Protein AF-A0AAD8ECN4-F1 (afdb_monomer_lite)

Organism: Diploptera punctata (NCBI:txid6984)

Foldseek 3Di:
DFDWDKDKWWWQQCPPVVPPVPDPPFPPKDKDWDFDDDPDPDPPDPQDKDDFDWDWPPPDAPHPGIIMIMTIITRPPTHTQKMWIDRVPDTAKMAGPPDVVRIDGDDDPRTDTDPDD

Secondary structure (DSSP, 8-state):
----EEEEEEEEE-TTTTTTTS-TT---EEEEEEEPPP--S--------EEEEEEEESSS--TT-EEEEEEEEE-TTPPEEEEEEEETTEEEEEE-TTSSSSEEE--BTTB--B---

Radius of gyration: 16.34 Å; chains: 1; bounding box: 38×30×50 Å

Sequence (117 aa):
TGTLRSMFLVYIYIYIYIYILRFKAMFLVYISVYRLRQNTNLATDGYCLKNVTLRVEPPIVPLNNHASLYCYYDLEGAPLYTVKWYRGSYEFYRYSPGENPASKIFPIAGIHVDVSN

pLDDT: mean 73.75, std 16.73, range [39.19, 94.0]

Structure (mmCIF, N/CA/C/O backbone):
data_AF-A0AAD8ECN4-F1
#
_entry.id   AF-A0AAD8ECN4-F1
#
loop_
_atom_site.group_PDB
_atom_site.id
_atom_site.type_symbol
_atom_site.label_atom_id
_atom_site.label_alt_id
_atom_site.label_comp_id
_atom_site.label_asym_id
_atom_site.label_entity_id
_atom_site.label_seq_id
_atom_site.pdbx_PDB_ins_code
_atom_site.Cartn_x
_atom_site.Cartn_y
_atom_site.Cartn_z
_atom_site.occupancy
_atom_site.B_iso_or_equiv
_atom_site.auth_seq_id
_atom_site.auth_comp_id
_atom_site.auth_asym_id
_atom_site.auth_atom_id
_atom_site.pdbx_PDB_model_num
ATOM 1 N N . THR A 1 1 ? -19.893 -10.776 11.256 1.00 39.19 1 THR A N 1
ATOM 2 C CA . THR A 1 1 ? -19.909 -10.681 9.780 1.00 39.19 1 THR A CA 1
ATOM 3 C C . THR A 1 1 ? -18.730 -9.827 9.344 1.00 39.19 1 THR A C 1
ATOM 5 O O . THR A 1 1 ? -18.839 -8.611 9.271 1.00 39.19 1 THR A O 1
ATOM 8 N N . GLY A 1 2 ? -17.556 -10.445 9.179 1.00 44.59 2 GLY A N 1
ATOM 9 C CA . GLY A 1 2 ? -16.335 -9.747 8.762 1.00 44.59 2 GLY A CA 1
ATOM 10 C C . GLY A 1 2 ? -16.414 -9.415 7.277 1.00 44.59 2 GLY A C 1
ATOM 11 O O . GLY A 1 2 ? -16.337 -10.304 6.433 1.00 44.59 2 GLY A O 1
ATOM 12 N N . THR A 1 3 ? -16.660 -8.150 6.943 1.00 50.59 3 THR A N 1
ATOM 13 C CA . THR A 1 3 ? -16.618 -7.691 5.552 1.00 50.59 3 THR A CA 1
ATOM 14 C C . THR A 1 3 ? -15.169 -7.729 5.085 1.00 50.59 3 THR A C 1
ATOM 16 O O . THR A 1 3 ? -14.350 -6.948 5.569 1.00 50.59 3 THR A O 1
ATOM 19 N N . LEU A 1 4 ? -14.861 -8.613 4.136 1.00 54.19 4 LEU A N 1
ATOM 20 C CA . LEU A 1 4 ? -13.561 -8.671 3.476 1.00 54.19 4 LEU A CA 1
ATOM 21 C C . LEU A 1 4 ? -13.328 -7.328 2.774 1.00 54.19 4 LEU A C 1
ATOM 23 O O . LEU A 1 4 ? -13.993 -7.008 1.786 1.00 54.19 4 LEU A O 1
ATOM 27 N N . ARG A 1 5 ? -12.446 -6.494 3.330 1.00 62.66 5 ARG A N 1
ATOM 28 C CA . ARG A 1 5 ? -12.114 -5.200 2.732 1.00 62.66 5 ARG A CA 1
ATOM 29 C C . ARG A 1 5 ? -10.949 -5.411 1.779 1.00 62.66 5 ARG A C 1
ATOM 31 O O . ARG A 1 5 ? -9.939 -6.015 2.133 1.00 62.66 5 ARG A O 1
ATOM 38 N N . SER A 1 6 ? -11.123 -4.937 0.553 1.00 51.38 6 SER A N 1
ATOM 39 C CA . SER A 1 6 ? -10.064 -4.899 -0.444 1.00 51.38 6 SER A CA 1
ATOM 40 C C . SER A 1 6 ? -9.528 -3.481 -0.506 1.00 51.38 6 SER A C 1
ATOM 42 O O . SER A 1 6 ? -10.304 -2.535 -0.653 1.00 51.38 6 SER A O 1
ATOM 44 N N . MET A 1 7 ? -8.213 -3.336 -0.374 1.00 57.38 7 MET A N 1
ATOM 45 C CA . MET A 1 7 ? -7.546 -2.126 -0.815 1.00 57.38 7 MET A CA 1
ATOM 46 C C . MET A 1 7 ? -6.962 -2.391 -2.200 1.00 57.38 7 MET A C 1
ATOM 48 O O . MET A 1 7 ? -6.146 -3.297 -2.389 1.00 57.38 7 MET A O 1
ATOM 52 N N . PHE A 1 8 ? -7.423 -1.592 -3.153 1.00 51.34 8 PHE A N 1
ATOM 53 C CA . PHE A 1 8 ? -6.960 -1.585 -4.527 1.00 51.34 8 PHE A CA 1
ATOM 54 C C . PHE A 1 8 ? -5.729 -0.693 -4.637 1.00 51.34 8 PHE A C 1
ATOM 56 O O . PHE A 1 8 ? -5.746 0.452 -4.181 1.00 51.34 8 PHE A O 1
ATOM 63 N N . LEU A 1 9 ? -4.666 -1.224 -5.231 1.00 52.72 9 LEU A N 1
ATOM 64 C CA . LEU A 1 9 ? -3.570 -0.422 -5.742 1.00 52.72 9 LEU A CA 1
ATOM 65 C C . LEU A 1 9 ? -3.338 -0.763 -7.191 1.00 52.72 9 LEU A C 1
ATOM 67 O O . LEU A 1 9 ? -3.092 -1.912 -7.562 1.00 52.72 9 LEU A O 1
ATOM 71 N N . VAL A 1 10 ? -3.407 0.272 -8.006 1.00 46.75 10 VAL A N 1
ATOM 72 C CA . VAL A 1 10 ? -3.084 0.173 -9.415 1.00 46.75 10 VAL A CA 1
ATOM 73 C C . VAL A 1 10 ? -1.614 0.522 -9.583 1.00 46.75 10 VAL A C 1
ATOM 75 O O . VAL A 1 10 ? -1.043 1.299 -8.819 1.00 46.75 10 VAL A O 1
ATOM 78 N N . TYR A 1 11 ? -1.032 -0.047 -10.630 1.00 55.78 11 TYR A N 1
ATOM 79 C CA . TYR A 1 11 ? 0.242 0.325 -11.228 1.00 55.78 11 TYR A CA 1
ATOM 80 C C . TYR A 1 11 ? 1.485 -0.255 -10.556 1.00 55.78 11 TYR A C 1
ATOM 82 O O . TYR A 1 11 ? 2.081 0.284 -9.625 1.00 55.78 11 TYR A O 1
ATOM 90 N N . ILE A 1 12 ? 1.963 -1.334 -11.171 1.00 53.28 12 ILE A N 1
ATOM 91 C CA . ILE A 1 12 ? 3.392 -1.521 -11.397 1.00 53.28 12 ILE A CA 1
ATOM 92 C C . ILE A 1 12 ? 3.583 -1.667 -12.906 1.00 53.28 12 ILE A C 1
ATOM 94 O O . ILE A 1 12 ? 3.088 -2.624 -13.504 1.00 53.28 12 ILE A O 1
ATOM 98 N N . TYR A 1 13 ? 4.326 -0.748 -13.525 1.00 51.00 13 TYR A N 1
ATOM 99 C CA . TYR A 1 13 ? 4.947 -1.015 -14.822 1.00 51.00 13 TYR A CA 1
ATOM 100 C C . TYR A 1 13 ? 6.022 -2.070 -14.599 1.00 51.00 13 TYR A C 1
ATOM 102 O O . TYR A 1 13 ? 7.108 -1.780 -14.093 1.00 51.00 13 TYR A O 1
ATOM 110 N N . ILE A 1 14 ? 5.718 -3.321 -14.926 1.00 53.03 14 ILE A N 1
ATOM 111 C CA . ILE A 1 14 ? 6.699 -4.396 -14.834 1.00 53.03 14 ILE A CA 1
ATOM 112 C C . ILE A 1 14 ? 7.651 -4.235 -16.026 1.00 53.03 14 ILE A C 1
ATOM 114 O O . ILE A 1 14 ? 7.538 -4.927 -17.032 1.00 53.03 14 ILE A O 1
ATOM 118 N N . TYR A 1 15 ? 8.659 -3.366 -15.905 1.00 50.38 15 TYR A N 1
ATOM 119 C CA . TYR A 1 15 ? 9.791 -3.268 -16.847 1.00 50.38 15 TYR A CA 1
ATOM 120 C C . TYR A 1 15 ? 10.670 -4.553 -16.866 1.00 50.38 15 TYR A C 1
ATOM 122 O O . TYR A 1 15 ? 11.801 -4.546 -17.344 1.00 50.38 15 TYR A O 1
ATOM 130 N N . ILE A 1 16 ? 10.178 -5.670 -16.305 1.00 44.34 16 ILE A N 1
ATOM 131 C CA . ILE A 1 16 ? 10.942 -6.809 -15.767 1.00 44.34 16 ILE A CA 1
ATOM 132 C C . ILE A 1 16 ? 10.633 -8.159 -16.446 1.00 44.34 16 ILE A C 1
ATOM 134 O O . ILE A 1 16 ? 11.388 -9.103 -16.227 1.00 44.34 16 ILE A O 1
ATOM 138 N N . TYR A 1 17 ? 9.674 -8.270 -17.380 1.00 49.00 17 TYR A N 1
ATOM 139 C CA . TYR A 1 17 ? 9.742 -9.396 -18.340 1.00 49.00 17 TYR A CA 1
ATOM 140 C C . TYR A 1 17 ? 11.079 -9.349 -19.126 1.00 49.00 17 TYR A C 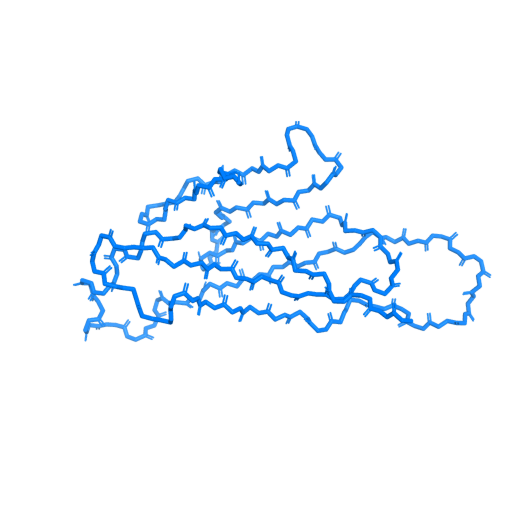1
ATOM 142 O O . TYR A 1 17 ? 11.649 -10.376 -19.478 1.00 49.00 17 TYR A O 1
ATOM 150 N N . ILE A 1 18 ? 11.633 -8.140 -19.305 1.00 45.53 18 ILE A N 1
ATOM 151 C CA . ILE A 1 18 ? 12.834 -7.821 -20.096 1.00 45.53 18 ILE A CA 1
ATOM 152 C C . ILE A 1 18 ? 14.161 -8.292 -19.471 1.00 45.53 18 ILE A C 1
ATOM 154 O O . ILE A 1 18 ? 15.077 -8.635 -20.212 1.00 45.53 18 ILE A O 1
ATOM 158 N N . TYR A 1 19 ? 14.299 -8.356 -18.141 1.00 41.16 19 TYR A N 1
ATOM 159 C CA . TYR A 1 19 ? 15.567 -8.768 -17.503 1.00 41.16 19 TYR A CA 1
ATOM 160 C C . TYR A 1 19 ? 15.563 -10.226 -16.985 1.00 41.16 19 TYR A C 1
ATOM 162 O O . TYR A 1 19 ? 16.629 -10.785 -16.718 1.00 41.16 19 TYR A O 1
ATOM 170 N N . ILE A 1 20 ? 14.394 -10.878 -16.856 1.00 41.38 20 ILE A N 1
ATOM 171 C CA . ILE A 1 20 ? 14.202 -12.171 -16.157 1.00 41.38 20 ILE A CA 1
ATOM 172 C C . ILE A 1 20 ? 13.619 -13.282 -17.071 1.00 41.38 20 ILE A C 1
ATOM 174 O O . ILE A 1 20 ? 12.786 -14.085 -16.680 1.00 41.38 20 ILE A O 1
ATOM 178 N N . LEU A 1 21 ? 14.192 -13.489 -18.256 1.00 43.44 21 LEU A N 1
ATOM 179 C CA . LEU A 1 21 ? 14.570 -14.879 -18.581 1.00 43.44 21 LEU A CA 1
ATOM 180 C C . LEU A 1 21 ? 15.830 -15.287 -17.783 1.00 43.44 21 LEU A C 1
ATOM 182 O O . LEU A 1 21 ? 16.176 -16.461 -17.720 1.00 43.44 21 LEU A O 1
ATOM 186 N N . ARG A 1 22 ? 16.508 -14.330 -17.122 1.00 48.50 22 ARG A N 1
ATOM 187 C CA . ARG A 1 22 ? 17.834 -14.512 -16.516 1.00 48.50 22 ARG A CA 1
ATOM 188 C C . ARG A 1 22 ? 17.908 -14.715 -14.990 1.00 48.50 22 ARG A C 1
ATOM 190 O O . ARG A 1 22 ? 18.928 -15.221 -14.547 1.00 48.50 22 ARG A O 1
ATOM 197 N N . PHE A 1 23 ? 16.896 -14.380 -14.175 1.00 46.16 23 PHE A N 1
ATOM 198 C CA . PHE A 1 23 ? 16.974 -14.504 -12.698 1.00 46.16 23 PHE A CA 1
ATOM 199 C C . PHE A 1 23 ? 15.600 -14.712 -12.030 1.00 46.16 23 PHE A C 1
ATOM 201 O O . PHE A 1 23 ? 14.931 -13.747 -11.685 1.00 46.16 23 PHE A O 1
ATOM 208 N N . LYS A 1 24 ? 15.183 -15.953 -11.751 1.00 46.16 24 LYS A N 1
ATOM 209 C CA . LYS A 1 24 ? 13.923 -16.309 -11.044 1.00 46.16 24 LYS A CA 1
ATOM 210 C C . LYS A 1 24 ? 13.715 -15.693 -9.629 1.00 46.16 24 LYS A C 1
ATOM 212 O O . LYS A 1 24 ? 12.749 -16.043 -8.965 1.00 46.16 24 LYS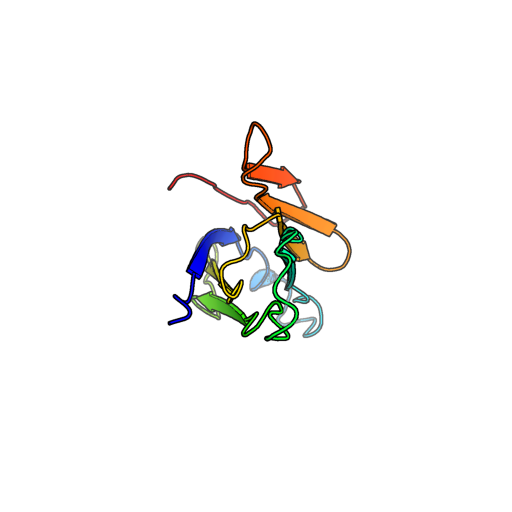 A O 1
ATOM 217 N N . ALA A 1 25 ? 14.584 -14.804 -9.142 1.00 39.84 25 ALA A N 1
ATOM 218 C CA . ALA A 1 25 ? 14.698 -14.438 -7.723 1.00 39.84 25 ALA A CA 1
ATOM 219 C C . ALA A 1 25 ? 14.239 -13.011 -7.333 1.00 39.84 25 ALA A C 1
ATOM 221 O O . ALA A 1 25 ? 14.286 -12.672 -6.155 1.00 39.84 25 ALA A O 1
ATOM 222 N N . MET A 1 26 ? 13.793 -12.152 -8.261 1.00 47.03 26 MET A N 1
ATOM 223 C CA . MET A 1 26 ? 13.556 -10.720 -7.971 1.00 47.03 26 MET A CA 1
ATOM 224 C C . MET A 1 26 ? 12.072 -10.303 -7.978 1.00 47.03 26 MET A C 1
ATOM 226 O O . MET A 1 26 ? 11.713 -9.296 -8.582 1.00 47.03 26 MET A O 1
ATOM 230 N N . PHE A 1 27 ? 11.202 -11.050 -7.294 1.00 56.16 27 PHE A N 1
ATOM 231 C CA . PHE A 1 27 ? 9.783 -10.688 -7.122 1.00 56.16 27 PHE A CA 1
ATOM 232 C C . PHE A 1 27 ? 9.308 -10.827 -5.671 1.00 56.16 27 PHE A C 1
ATOM 234 O O . PHE A 1 27 ? 8.205 -11.292 -5.410 1.00 56.16 27 PHE A O 1
ATOM 241 N N . LEU A 1 28 ? 10.117 -10.414 -4.693 1.00 66.00 28 LEU A N 1
ATOM 242 C CA . LEU A 1 28 ? 9.611 -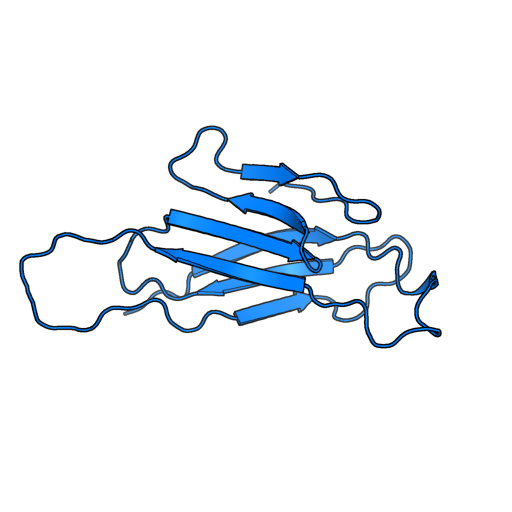10.255 -3.327 1.00 66.00 28 LEU A CA 1
ATOM 243 C C . LEU A 1 28 ? 8.853 -8.928 -3.226 1.00 66.00 28 LEU A C 1
ATOM 245 O O . LEU A 1 28 ? 9.349 -7.961 -2.646 1.00 66.00 28 LEU A O 1
ATOM 249 N N . VAL A 1 29 ? 7.676 -8.876 -3.857 1.00 77.94 29 VAL A N 1
ATOM 250 C CA . VAL A 1 29 ? 6.647 -7.904 -3.488 1.00 77.94 29 VAL A CA 1
ATOM 251 C C . VAL A 1 29 ? 5.915 -8.482 -2.290 1.00 77.94 29 VAL A C 1
ATOM 253 O O . VAL A 1 29 ? 5.392 -9.592 -2.364 1.00 77.94 29 VAL A O 1
ATOM 256 N N . TYR A 1 30 ? 5.895 -7.756 -1.182 1.00 83.31 30 TYR A N 1
ATOM 257 C CA . TYR A 1 30 ? 5.106 -8.143 -0.019 1.00 83.31 30 TYR A CA 1
ATOM 258 C C . TYR A 1 30 ? 4.417 -6.931 0.586 1.00 83.31 30 TYR A C 1
ATOM 260 O O . TYR A 1 30 ? 4.731 -5.774 0.288 1.00 83.31 30 TYR A O 1
ATOM 268 N N . ILE A 1 31 ? 3.448 -7.239 1.437 1.00 86.62 31 ILE A N 1
ATOM 269 C CA . ILE A 1 31 ? 2.558 -6.281 2.058 1.00 86.62 31 ILE A CA 1
ATOM 270 C C . ILE A 1 31 ? 2.628 -6.400 3.569 1.00 86.62 31 ILE A C 1
ATOM 272 O O . ILE A 1 31 ? 2.701 -7.505 4.110 1.00 86.62 31 ILE A O 1
ATOM 276 N N . SER A 1 32 ? 2.576 -5.264 4.254 1.00 90.12 32 SER A N 1
ATOM 277 C CA . SER A 1 32 ? 2.293 -5.226 5.683 1.00 90.12 32 SER A CA 1
ATOM 278 C C . SER A 1 32 ? 1.020 -4.429 5.938 1.00 90.12 32 SER A C 1
ATOM 280 O O . SER A 1 32 ? 0.814 -3.3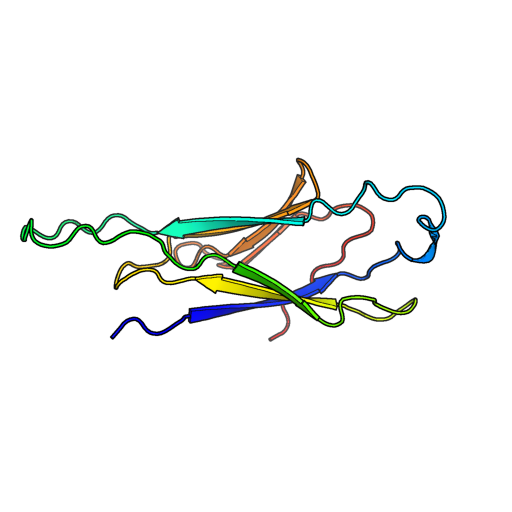41 5.398 1.00 90.12 32 SER A O 1
ATOM 282 N N . VAL A 1 33 ? 0.139 -5.010 6.748 1.00 90.38 33 VAL A N 1
ATOM 283 C CA . VAL A 1 33 ? -1.142 -4.422 7.141 1.00 90.38 33 VAL A CA 1
ATOM 284 C C . VAL A 1 33 ? -1.137 -4.296 8.653 1.00 90.38 33 VAL A C 1
ATOM 286 O O . VAL A 1 33 ? -0.839 -5.255 9.363 1.00 90.38 33 VAL A O 1
ATOM 289 N N . TYR A 1 34 ? -1.471 -3.112 9.150 1.00 90.69 34 TYR A N 1
ATOM 290 C CA . TYR A 1 34 ? -1.561 -2.843 10.578 1.00 90.69 34 TYR A CA 1
ATOM 291 C C . TYR A 1 34 ? -2.954 -2.328 10.905 1.00 90.69 34 TYR A C 1
ATOM 293 O O . TYR A 1 34 ? -3.483 -1.453 10.217 1.00 90.69 34 TYR A O 1
ATOM 301 N N . ARG A 1 35 ? -3.533 -2.840 11.988 1.00 88.62 35 ARG A N 1
ATOM 302 C CA . ARG A 1 35 ? -4.805 -2.364 12.539 1.00 88.62 35 ARG A CA 1
ATOM 303 C C . ARG A 1 35 ? -4.565 -1.526 13.792 1.00 88.62 35 ARG A C 1
ATOM 305 O O . ARG A 1 35 ? -3.609 -1.777 14.526 1.00 88.62 35 ARG A O 1
ATOM 312 N N . LEU A 1 36 ? -5.441 -0.562 14.058 1.00 85.50 36 LEU A N 1
ATOM 313 C CA . LEU A 1 36 ? -5.424 0.192 15.310 1.00 85.50 36 LEU A CA 1
ATOM 314 C C . LEU A 1 36 ? -5.981 -0.658 16.459 1.00 85.50 36 LEU A C 1
ATOM 316 O O . LEU A 1 36 ? -6.940 -1.413 16.293 1.00 85.50 36 LEU A O 1
ATOM 320 N N . ARG A 1 37 ? -5.387 -0.513 17.648 1.00 82.31 37 ARG A N 1
ATOM 321 C CA . ARG A 1 37 ? -5.887 -1.150 18.871 1.00 82.31 37 ARG A CA 1
ATOM 322 C C . ARG A 1 37 ? -7.196 -0.482 19.292 1.00 82.31 37 ARG A C 1
ATOM 324 O O . ARG A 1 37 ? -7.224 0.729 19.488 1.00 82.31 37 ARG A O 1
ATOM 331 N N . GLN A 1 38 ? -8.250 -1.269 19.488 1.00 73.25 38 GLN A N 1
ATOM 332 C CA . GLN A 1 38 ? -9.485 -0.793 20.108 1.00 73.25 38 GLN A CA 1
ATOM 333 C C . GLN A 1 38 ? -9.439 -1.043 21.619 1.00 73.25 38 GLN A C 1
ATOM 335 O O . GLN A 1 38 ? -9.040 -2.118 22.066 1.00 73.25 38 GLN A O 1
ATOM 340 N N . ASN A 1 39 ? -9.809 -0.034 22.408 1.00 64.06 39 ASN A N 1
ATOM 341 C CA . ASN A 1 39 ? -9.881 -0.117 23.865 1.00 64.06 39 ASN A CA 1
ATOM 342 C C . ASN A 1 39 ? -11.315 -0.466 24.285 1.00 64.06 39 ASN A C 1
ATOM 344 O O . ASN A 1 39 ? -12.044 0.377 24.800 1.00 64.06 39 ASN A O 1
ATOM 348 N N . THR A 1 40 ? -11.767 -1.677 23.968 1.00 62.66 40 THR A N 1
ATOM 349 C CA . THR A 1 40 ? -13.096 -2.158 24.369 1.00 62.66 40 THR A CA 1
ATOM 350 C C . THR A 1 40 ? -12.965 -3.002 25.635 1.00 62.66 40 THR A C 1
ATOM 352 O O . THR A 1 40 ? -12.237 -3.989 25.639 1.00 62.66 40 THR A O 1
ATOM 355 N N . ASN A 1 41 ? -13.692 -2.646 26.701 1.00 59.69 41 ASN A N 1
ATOM 356 C CA . ASN A 1 41 ? -13.683 -3.327 28.011 1.00 59.69 41 ASN A CA 1
ATOM 357 C C . ASN A 1 41 ? -14.285 -4.752 28.011 1.00 59.69 41 ASN A C 1
ATOM 359 O O . ASN A 1 41 ? -14.506 -5.333 29.069 1.00 59.69 41 ASN A O 1
ATOM 363 N N . LEU A 1 42 ? -14.572 -5.328 26.845 1.00 59.62 42 LEU A N 1
ATOM 364 C CA . LEU A 1 42 ? -15.152 -6.660 26.711 1.00 59.62 42 LEU A CA 1
ATOM 365 C C . LEU A 1 42 ? -14.058 -7.616 26.245 1.00 59.62 42 LEU A C 1
ATOM 367 O O . LEU A 1 42 ? -13.802 -7.783 25.055 1.00 59.62 42 LEU A O 1
ATOM 371 N N . ALA A 1 43 ? -13.385 -8.221 27.221 1.00 61.09 43 ALA A N 1
ATOM 372 C CA . ALA A 1 43 ? -12.458 -9.324 27.025 1.00 61.09 43 ALA A CA 1
ATOM 373 C C . ALA A 1 43 ? -13.224 -10.601 26.634 1.00 61.09 43 ALA A C 1
ATOM 375 O O . ALA A 1 43 ? -13.313 -11.528 27.426 1.00 61.09 43 ALA A O 1
ATOM 376 N N . THR A 1 44 ? -13.830 -10.634 25.446 1.00 58.03 44 THR A N 1
ATOM 377 C CA . THR A 1 44 ? -14.483 -11.829 24.876 1.00 58.03 44 THR A CA 1
ATOM 378 C C . THR A 1 44 ? -14.536 -11.749 23.345 1.00 58.03 44 THR A C 1
ATOM 380 O O . THR A 1 44 ? -15.597 -11.762 22.745 1.00 58.03 44 THR A O 1
ATOM 383 N N . ASP A 1 45 ? -13.384 -11.582 22.700 1.00 54.34 45 ASP A N 1
ATOM 384 C CA . ASP A 1 45 ? -12.964 -12.404 21.554 1.00 54.34 45 ASP A CA 1
ATOM 385 C C . ASP A 1 45 ? -11.573 -11.944 21.111 1.00 54.34 45 ASP A C 1
ATOM 387 O O . ASP A 1 45 ? -11.249 -10.753 21.142 1.00 54.34 45 ASP A O 1
ATOM 391 N N . GLY A 1 46 ? -10.721 -12.890 20.722 1.00 64.44 46 GLY A N 1
ATOM 392 C CA . GLY A 1 46 ? -9.359 -12.629 20.255 1.00 64.44 46 GLY A CA 1
ATOM 393 C C . GLY A 1 46 ? -9.333 -12.015 18.856 1.00 64.44 46 GLY A C 1
ATOM 394 O O . GLY A 1 46 ? -8.769 -12.618 17.946 1.00 64.44 46 GLY A O 1
ATOM 395 N N . TYR A 1 47 ? -9.953 -10.847 18.668 1.00 74.31 47 TYR A N 1
ATOM 396 C CA . TYR A 1 47 ? -10.015 -10.193 17.367 1.00 74.31 47 TYR A CA 1
ATOM 397 C C . TYR A 1 47 ? -8.610 -9.793 16.907 1.00 74.31 47 TYR A C 1
ATOM 399 O O . TYR A 1 47 ? -7.926 -8.997 17.563 1.00 74.31 47 TYR A O 1
ATOM 407 N N . CYS A 1 48 ? -8.174 -10.322 15.771 1.00 79.56 48 CYS A N 1
ATOM 408 C CA . CYS A 1 48 ? -6.861 -10.084 15.190 1.00 79.56 48 CYS A CA 1
ATOM 409 C C . CYS A 1 48 ? -6.969 -9.844 13.682 1.00 79.56 48 CYS A C 1
ATOM 411 O O . CYS A 1 48 ? -8.005 -10.040 13.058 1.00 79.56 48 CYS A O 1
ATOM 413 N N . LEU A 1 49 ? -5.891 -9.344 13.088 1.00 85.81 49 LEU A N 1
ATOM 414 C CA . LEU A 1 49 ? -5.812 -9.199 11.641 1.00 85.81 49 LEU A CA 1
ATOM 415 C C . LEU A 1 49 ? -5.806 -10.594 10.994 1.00 85.81 49 LEU A C 1
ATOM 417 O O . LEU A 1 49 ? -4.943 -11.409 11.324 1.00 85.81 49 LEU A O 1
ATOM 421 N N . LYS A 1 50 ? -6.732 -10.851 10.065 1.00 86.81 50 LYS A N 1
ATOM 422 C CA . LYS A 1 50 ? -6.879 -12.149 9.383 1.00 86.81 50 LYS A CA 1
ATOM 423 C C . LYS A 1 50 ? -6.905 -11.999 7.865 1.00 86.81 50 LYS A C 1
ATOM 425 O O . LYS A 1 50 ? -7.098 -10.909 7.333 1.00 86.81 50 LYS A O 1
ATOM 430 N N . ASN A 1 51 ? -6.709 -13.124 7.174 1.00 86.88 51 ASN A N 1
ATOM 431 C CA . ASN A 1 51 ? -6.866 -13.261 5.722 1.00 86.88 51 ASN A CA 1
ATOM 432 C C . ASN A 1 51 ? -6.081 -12.231 4.894 1.00 86.88 51 ASN A C 1
ATOM 434 O O . ASN A 1 51 ? -6.544 -11.803 3.838 1.00 86.88 51 ASN A O 1
ATOM 438 N N . VAL A 1 52 ? -4.888 -11.847 5.367 1.00 85.44 52 VAL A N 1
ATOM 439 C CA . VAL A 1 52 ? -3.995 -10.953 4.624 1.00 85.44 52 VAL A CA 1
ATOM 440 C C . VAL A 1 52 ? -3.459 -11.702 3.416 1.00 85.44 52 VAL A C 1
ATOM 442 O O . VAL A 1 52 ? -2.636 -12.605 3.554 1.00 85.44 52 VAL A O 1
ATOM 445 N N . THR A 1 53 ? -3.937 -11.341 2.231 1.00 84.75 53 THR A N 1
ATOM 446 C CA . THR A 1 53 ? -3.514 -11.967 0.978 1.00 84.75 53 THR A CA 1
ATOM 447 C C . THR A 1 53 ? -3.194 -10.916 -0.071 1.00 84.75 53 THR A C 1
ATOM 449 O O . THR A 1 53 ? -3.840 -9.870 -0.159 1.00 84.75 53 THR A O 1
ATOM 452 N N . LEU A 1 54 ? -2.158 -11.212 -0.852 1.00 83.31 54 LEU A N 1
ATOM 453 C CA . LEU A 1 54 ? -1.699 -10.414 -1.977 1.00 83.31 54 LEU A CA 1
ATOM 454 C C . LEU A 1 54 ? -2.059 -11.143 -3.272 1.00 83.31 54 LEU A C 1
ATOM 456 O O . LEU A 1 54 ? -1.650 -12.288 -3.463 1.00 83.31 54 LEU A O 1
ATOM 460 N N . ARG A 1 55 ? -2.776 -10.472 -4.174 1.00 81.38 55 ARG A N 1
ATOM 461 C CA . ARG A 1 55 ? -3.038 -10.956 -5.537 1.00 81.38 55 ARG A CA 1
ATOM 462 C C . ARG A 1 55 ? -2.497 -9.956 -6.549 1.00 81.38 55 ARG A C 1
ATOM 464 O O . ARG A 1 55 ? -2.675 -8.754 -6.393 1.00 81.38 55 ARG A O 1
ATOM 471 N N . VAL A 1 56 ? -1.857 -10.470 -7.592 1.00 78.75 56 VAL A N 1
ATOM 472 C CA . VAL A 1 56 ? -1.339 -9.683 -8.716 1.00 78.75 56 VAL A CA 1
ATOM 473 C C . VAL A 1 56 ? -2.122 -10.068 -9.963 1.00 78.75 56 VAL A C 1
ATOM 475 O O . VAL A 1 56 ? -2.244 -11.260 -10.252 1.00 78.75 56 VAL A O 1
ATOM 478 N N . GLU A 1 57 ? -2.658 -9.090 -10.690 1.00 77.06 57 GLU A N 1
ATOM 479 C CA . GLU A 1 57 ? -3.456 -9.342 -11.892 1.00 77.06 57 GLU A CA 1
ATOM 480 C C . GLU A 1 57 ? -3.165 -8.325 -13.010 1.00 77.06 57 GLU A C 1
ATOM 482 O O . GLU A 1 57 ? -3.297 -7.124 -12.778 1.00 77.06 57 GLU A O 1
ATOM 487 N N . PRO A 1 58 ? -2.786 -8.778 -14.220 1.00 75.12 58 PRO A N 1
ATOM 488 C CA . PRO A 1 58 ? -2.471 -10.165 -14.561 1.00 75.12 58 PRO A CA 1
ATOM 489 C C . PRO A 1 58 ? -1.165 -10.635 -13.879 1.00 75.12 58 PRO A C 1
ATOM 491 O O . PRO A 1 58 ? -0.293 -9.818 -13.582 1.00 75.12 58 PRO A O 1
ATOM 494 N N . PRO A 1 59 ? -0.988 -11.951 -13.647 1.00 68.62 59 PRO A N 1
ATOM 495 C CA . PRO A 1 59 ? 0.239 -12.491 -13.047 1.00 68.62 59 PRO A CA 1
ATOM 496 C C . PRO A 1 59 ? 1.471 -12.289 -13.942 1.00 68.62 59 PRO A C 1
ATOM 498 O O . PRO A 1 59 ? 2.604 -12.323 -13.468 1.00 68.62 59 PRO A O 1
ATOM 501 N N . ILE A 1 60 ? 1.247 -12.088 -15.244 1.00 67.50 60 ILE A N 1
ATOM 502 C CA . ILE A 1 60 ? 2.266 -11.797 -16.246 1.00 67.50 60 ILE A CA 1
ATOM 503 C C . ILE A 1 60 ? 1.797 -10.568 -17.017 1.00 67.50 60 ILE A C 1
ATOM 505 O O . ILE A 1 60 ? 0.721 -10.574 -17.610 1.00 67.50 60 ILE A O 1
ATOM 509 N N . VAL A 1 61 ? 2.618 -9.524 -17.011 1.00 68.06 61 VAL A N 1
ATOM 510 C CA . VAL A 1 61 ? 2.311 -8.246 -17.654 1.00 68.06 61 VAL A CA 1
ATOM 511 C C . VAL A 1 61 ? 3.182 -8.104 -18.902 1.00 68.06 61 VAL A C 1
ATOM 513 O O . VAL A 1 61 ? 4.409 -8.191 -18.785 1.00 68.06 61 VAL A O 1
ATOM 516 N N . PRO A 1 62 ? 2.591 -7.899 -20.094 1.00 67.06 62 PRO A N 1
ATOM 517 C CA . PRO A 1 62 ? 3.360 -7.595 -21.296 1.00 67.06 62 PRO A CA 1
ATOM 518 C C . PRO A 1 62 ? 4.135 -6.280 -21.154 1.00 67.06 62 PRO A C 1
ATOM 520 O O . PRO A 1 62 ? 3.790 -5.419 -20.345 1.00 67.06 62 PRO A O 1
ATOM 523 N N . LEU A 1 63 ? 5.167 -6.094 -21.976 1.00 65.81 63 LEU A N 1
ATOM 524 C CA . LEU A 1 63 ? 5.902 -4.833 -22.016 1.00 65.81 63 LEU A CA 1
ATOM 525 C C . LEU A 1 63 ? 4.945 -3.650 -22.246 1.00 65.81 63 LEU A C 1
ATOM 527 O O . LEU A 1 63 ? 4.061 -3.731 -23.094 1.00 65.81 63 LEU A O 1
ATOM 531 N N . ASN A 1 64 ? 5.153 -2.560 -21.505 1.00 67.00 64 ASN A N 1
ATOM 532 C CA . ASN A 1 64 ? 4.343 -1.336 -21.532 1.00 67.00 64 ASN A CA 1
ATOM 533 C C . ASN A 1 64 ? 2.893 -1.495 -21.043 1.00 67.00 64 ASN A C 1
ATOM 535 O O . ASN A 1 64 ? 2.110 -0.561 -21.180 1.00 67.00 64 ASN A O 1
ATOM 539 N N . ASN A 1 65 ? 2.548 -2.629 -20.430 1.00 71.31 65 ASN A N 1
ATOM 540 C CA . ASN A 1 65 ? 1.304 -2.788 -19.683 1.00 71.31 65 ASN A CA 1
ATOM 541 C C . ASN A 1 65 ? 1.545 -2.664 -18.170 1.00 71.31 65 ASN A C 1
ATOM 543 O O . ASN A 1 65 ? 2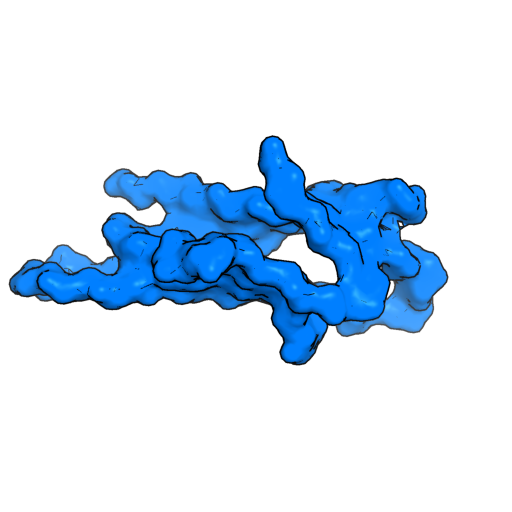.677 -2.524 -17.698 1.00 71.31 65 ASN A O 1
ATOM 547 N N . HIS A 1 66 ? 0.457 -2.721 -17.405 1.00 73.50 66 HIS A N 1
ATOM 548 C CA . HIS A 1 66 ? 0.456 -2.634 -15.949 1.00 73.50 66 HIS A CA 1
ATOM 549 C C . HIS A 1 66 ? -0.098 -3.914 -15.309 1.00 73.50 66 HIS A C 1
ATOM 551 O O . HIS A 1 66 ? -0.899 -4.631 -15.910 1.00 73.50 66 HIS A O 1
ATOM 557 N N . ALA A 1 67 ? 0.337 -4.185 -14.077 1.00 76.06 67 ALA A N 1
ATOM 558 C CA . ALA A 1 67 ? -0.366 -5.070 -13.150 1.00 76.06 67 ALA A CA 1
ATOM 559 C C . ALA A 1 67 ? -1.093 -4.251 -12.088 1.00 76.06 67 ALA A C 1
ATOM 561 O O . ALA A 1 67 ? -0.588 -3.227 -11.615 1.00 76.06 67 ALA A O 1
ATOM 562 N N . SER A 1 68 ? -2.235 -4.780 -11.675 1.00 79.12 68 SER A N 1
ATOM 563 C CA . SER A 1 68 ? -2.958 -4.390 -10.477 1.00 79.12 68 SER A CA 1
ATOM 564 C C . SER A 1 68 ? -2.537 -5.273 -9.310 1.00 79.12 68 SER A C 1
ATOM 566 O O . SER A 1 68 ? -2.378 -6.492 -9.441 1.00 79.12 68 SER A O 1
ATOM 568 N N . LEU A 1 69 ? -2.358 -4.643 -8.157 1.00 80.69 69 LEU A N 1
ATOM 569 C CA . LEU A 1 69 ? -1.998 -5.288 -6.912 1.00 80.69 69 LEU A CA 1
ATOM 570 C C . LEU A 1 69 ? -3.163 -5.170 -5.930 1.00 80.69 69 LEU A C 1
ATOM 572 O O . LEU A 1 69 ? -3.568 -4.080 -5.526 1.00 80.69 69 LEU A O 1
ATOM 576 N N . TYR A 1 70 ? -3.683 -6.310 -5.506 1.00 82.25 70 TYR A N 1
ATOM 577 C CA . TYR A 1 70 ? -4.804 -6.386 -4.585 1.00 82.25 70 TYR A CA 1
ATOM 578 C C . TYR A 1 70 ? -4.317 -6.845 -3.225 1.00 82.25 70 TYR A C 1
ATOM 580 O O . TYR A 1 70 ? -3.672 -7.891 -3.109 1.00 82.25 70 TYR A O 1
ATOM 588 N N . CYS A 1 71 ? -4.671 -6.083 -2.193 1.00 83.81 71 CYS A N 1
ATOM 589 C CA . CYS A 1 71 ? -4.561 -6.533 -0.818 1.00 83.81 71 CYS A CA 1
ATOM 590 C C . CYS A 1 71 ? -5.947 -6.815 -0.262 1.00 83.81 71 CYS A C 1
ATOM 592 O O . CYS A 1 71 ? -6.790 -5.917 -0.191 1.00 83.81 71 CYS A O 1
ATOM 594 N N . TYR A 1 72 ? -6.162 -8.051 0.165 1.00 86.44 72 TYR A N 1
ATOM 595 C CA . TYR A 1 72 ? -7.328 -8.417 0.952 1.00 86.44 72 TYR A CA 1
ATOM 596 C C . TYR A 1 72 ? -6.907 -8.587 2.400 1.00 86.44 72 TYR A C 1
ATOM 598 O O . TYR A 1 72 ? -5.843 -9.144 2.668 1.00 86.44 72 TYR A O 1
ATOM 606 N N . TYR A 1 73 ? -7.731 -8.101 3.320 1.00 88.00 73 TYR A N 1
ATOM 607 C CA . TYR A 1 73 ? -7.531 -8.277 4.752 1.00 88.00 73 TYR A CA 1
ATOM 608 C C . TYR A 1 73 ? -8.869 -8.206 5.494 1.00 88.00 73 TYR A C 1
ATOM 610 O O . TYR A 1 73 ? -9.825 -7.563 5.048 1.00 88.00 73 TYR A O 1
ATOM 618 N N . ASP A 1 74 ? -8.923 -8.839 6.662 1.00 88.88 74 ASP A N 1
ATOM 619 C CA . ASP A 1 74 ? -10.016 -8.717 7.622 1.00 88.88 74 ASP A CA 1
ATOM 620 C C . ASP A 1 74 ? -9.484 -8.084 8.913 1.00 88.88 74 ASP A C 1
ATOM 622 O O . ASP A 1 74 ? -8.569 -8.605 9.555 1.00 88.88 74 ASP A O 1
ATOM 626 N N . LEU A 1 75 ? -10.028 -6.916 9.263 1.00 87.50 75 LEU A N 1
ATOM 627 C CA . LEU A 1 75 ? -9.653 -6.172 10.469 1.00 87.50 75 LEU A CA 1
ATOM 628 C C . LEU A 1 75 ? -10.479 -6.580 11.688 1.00 87.50 75 LEU A C 1
ATOM 630 O O . LEU A 1 75 ? -10.207 -6.071 12.778 1.00 87.50 75 LEU A O 1
ATOM 634 N N . GLU A 1 76 ? -11.489 -7.432 11.508 1.00 87.00 76 GLU A N 1
ATOM 635 C CA . GLU A 1 76 ? -12.417 -7.871 12.548 1.00 87.00 76 GLU A CA 1
ATOM 636 C C . GLU A 1 76 ? -12.990 -6.690 13.348 1.00 87.00 76 GLU A C 1
ATOM 638 O O . GLU A 1 76 ? -12.880 -6.613 14.569 1.00 87.00 76 GLU A O 1
ATOM 643 N N . GLY A 1 77 ? -13.535 -5.702 12.628 1.00 82.00 77 GLY A N 1
ATOM 644 C CA . GLY A 1 77 ? -14.158 -4.506 13.210 1.00 82.00 77 GLY A CA 1
ATOM 645 C C . GLY A 1 77 ? -13.192 -3.407 13.673 1.00 82.00 77 GLY A C 1
ATOM 646 O O . GLY A 1 77 ? -13.650 -2.315 14.017 1.00 82.00 77 GLY A O 1
ATOM 647 N N . ALA A 1 78 ? -11.873 -3.634 13.638 1.00 85.81 78 ALA A N 1
ATOM 648 C CA . ALA A 1 78 ? -10.885 -2.600 13.946 1.00 85.81 78 ALA A CA 1
ATOM 649 C C . ALA A 1 78 ? -10.681 -1.610 12.784 1.00 85.81 78 ALA A C 1
ATOM 651 O O . ALA A 1 78 ? -10.858 -1.974 11.619 1.00 85.81 78 ALA A O 1
ATOM 652 N N . PRO A 1 79 ? -10.259 -0.360 13.057 1.00 87.69 79 PRO A N 1
ATOM 653 C CA . PRO A 1 79 ? -9.865 0.558 12.004 1.00 87.69 79 PRO A CA 1
ATOM 654 C C . PRO A 1 79 ? -8.496 0.166 11.440 1.00 87.69 79 PRO A C 1
ATOM 656 O O . PRO A 1 79 ? -7.614 -0.317 12.158 1.00 87.69 79 PRO A O 1
ATOM 659 N N . LEU A 1 80 ? -8.301 0.422 10.148 1.00 89.88 80 LEU A N 1
ATOM 660 C CA . LEU A 1 80 ? -6.995 0.289 9.516 1.00 89.88 80 LEU A CA 1
ATOM 661 C C . LEU A 1 80 ? -6.062 1.380 10.058 1.00 89.88 80 LEU A C 1
ATOM 663 O O . LEU A 1 80 ? -6.431 2.552 10.054 1.00 89.88 80 LEU A O 1
ATOM 667 N N . TYR A 1 81 ? -4.854 1.003 10.479 1.00 91.69 81 TYR A N 1
ATOM 668 C CA . TYR A 1 81 ? -3.802 1.968 10.789 1.00 91.69 81 TYR A CA 1
ATOM 669 C C . TYR A 1 81 ? -3.040 2.357 9.523 1.00 91.69 81 TYR A C 1
ATOM 671 O O . TYR A 1 81 ? -3.012 3.525 9.145 1.00 91.69 81 TYR A O 1
ATOM 679 N N . THR A 1 82 ? -2.435 1.371 8.856 1.00 92.56 82 THR A N 1
ATOM 680 C CA . THR A 1 82 ? -1.664 1.597 7.632 1.00 92.56 82 THR A CA 1
ATOM 681 C C . THR A 1 82 ? -1.516 0.308 6.822 1.00 92.56 82 THR A C 1
ATOM 683 O O . THR A 1 82 ? -1.451 -0.786 7.391 1.00 92.56 82 THR A O 1
ATOM 686 N N . VAL A 1 83 ? -1.453 0.444 5.499 1.00 92.50 83 VAL A N 1
ATOM 687 C CA . VAL A 1 83 ? -1.046 -0.593 4.543 1.00 92.50 83 VAL A CA 1
ATOM 688 C C . VAL A 1 83 ? 0.219 -0.113 3.849 1.00 92.50 83 VAL A C 1
ATOM 690 O O . VAL A 1 83 ? 0.252 1.009 3.341 1.00 92.50 83 VAL A O 1
ATOM 693 N N . LYS A 1 84 ? 1.251 -0.954 3.804 1.00 91.44 84 LYS A N 1
ATOM 694 C CA . LYS A 1 84 ? 2.537 -0.625 3.181 1.00 91.44 84 LYS A CA 1
ATOM 695 C C . LYS A 1 84 ? 2.956 -1.695 2.190 1.00 91.44 84 LYS A C 1
ATOM 697 O O . LYS A 1 84 ? 2.803 -2.890 2.446 1.00 91.44 84 LYS A O 1
ATOM 702 N N . TRP A 1 85 ? 3.517 -1.237 1.082 1.00 90.81 85 TRP A N 1
ATOM 703 C CA . TRP A 1 85 ? 3.940 -2.063 -0.035 1.00 90.81 85 TRP A CA 1
ATOM 704 C C . TRP A 1 85 ? 5.440 -1.976 -0.229 1.00 90.81 85 TRP A C 1
ATOM 706 O O . TRP A 1 85 ? 6.004 -0.878 -0.259 1.00 90.81 85 TRP A O 1
ATOM 716 N N . TYR A 1 86 ? 6.063 -3.139 -0.396 1.00 86.94 86 TYR A N 1
ATOM 717 C CA . TYR A 1 86 ? 7.510 -3.267 -0.476 1.00 86.94 86 TYR A CA 1
ATOM 718 C C . TYR A 1 86 ? 7.942 -4.058 -1.696 1.00 86.94 86 TYR A C 1
ATOM 720 O O . TYR A 1 86 ? 7.289 -5.028 -2.076 1.00 86.94 86 TYR A O 1
ATOM 728 N N . ARG A 1 87 ? 9.091 -3.684 -2.259 1.00 85.38 87 ARG A N 1
ATOM 729 C CA . ARG A 1 87 ? 9.885 -4.527 -3.157 1.00 85.38 87 ARG A CA 1
ATOM 730 C C . ARG A 1 87 ? 11.227 -4.775 -2.478 1.00 85.38 87 ARG A C 1
ATOM 732 O O . ARG A 1 87 ? 12.055 -3.868 -2.384 1.00 85.38 87 ARG A O 1
ATOM 739 N N . GLY A 1 88 ? 11.449 -5.994 -1.994 1.00 84.19 88 GLY A N 1
ATOM 740 C CA . GLY A 1 88 ? 12.605 -6.278 -1.138 1.00 84.19 88 GLY A CA 1
ATOM 741 C C . GLY A 1 88 ? 12.587 -5.397 0.120 1.00 84.19 88 GLY A C 1
ATOM 742 O O . GLY A 1 88 ? 11.616 -5.394 0.866 1.00 84.19 88 GLY A O 1
ATOM 743 N N . SER A 1 89 ? 13.639 -4.620 0.366 1.00 87.56 89 SER A N 1
ATOM 744 C CA . SER A 1 89 ? 13.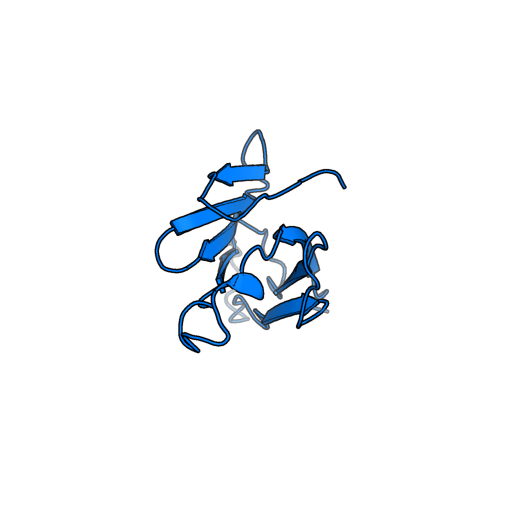726 -3.726 1.533 1.00 87.56 89 SER A CA 1
ATOM 745 C C . SER A 1 89 ? 13.123 -2.332 1.319 1.00 87.56 89 SER A C 1
ATOM 747 O O . SER A 1 89 ? 13.129 -1.527 2.247 1.00 87.56 89 SER A O 1
ATOM 749 N N . TYR A 1 90 ? 12.639 -2.016 0.115 1.00 89.19 90 TYR A N 1
ATOM 750 C CA . TYR A 1 90 ? 12.202 -0.664 -0.230 1.00 89.19 90 TYR A CA 1
ATOM 751 C C . TYR A 1 90 ? 10.684 -0.550 -0.197 1.00 89.19 90 TYR A C 1
ATOM 753 O O . TYR A 1 90 ? 9.992 -1.243 -0.943 1.00 89.19 90 TYR A O 1
ATOM 761 N N . GLU A 1 91 ? 10.181 0.343 0.652 1.00 92.12 91 GLU A N 1
ATOM 762 C CA . GLU A 1 91 ? 8.789 0.784 0.608 1.00 92.12 91 GLU A CA 1
ATOM 763 C C . GLU A 1 91 ? 8.576 1.596 -0.669 1.00 92.12 91 GLU A C 1
ATOM 765 O O . GLU A 1 91 ? 9.392 2.469 -0.964 1.00 92.12 91 GLU A O 1
ATOM 770 N N . PHE A 1 92 ? 7.513 1.306 -1.420 1.00 90.50 92 PHE A N 1
ATOM 771 C CA . PHE A 1 92 ? 7.176 2.057 -2.635 1.00 90.50 92 PHE A CA 1
ATOM 772 C C . PHE A 1 92 ? 5.798 2.723 -2.591 1.00 90.50 92 PHE A C 1
ATOM 774 O O . PHE A 1 92 ? 5.546 3.688 -3.314 1.00 90.50 92 PHE A O 1
ATOM 781 N N . TYR A 1 93 ? 4.912 2.257 -1.709 1.00 91.50 93 TYR A N 1
ATOM 782 C CA . TYR A 1 93 ? 3.616 2.882 -1.468 1.00 91.50 93 TYR A CA 1
ATOM 783 C C . TYR A 1 93 ? 3.133 2.646 -0.037 1.00 91.50 93 TYR A C 1
ATOM 785 O O . TYR A 1 93 ? 3.343 1.575 0.541 1.00 91.50 93 TYR A O 1
ATOM 793 N N . ARG A 1 94 ? 2.421 3.635 0.507 1.00 93.44 94 ARG A N 1
ATOM 794 C CA . ARG A 1 94 ? 1.733 3.560 1.795 1.00 93.44 94 ARG A CA 1
ATOM 795 C C . ARG A 1 94 ? 0.359 4.196 1.723 1.00 93.44 94 ARG A C 1
ATOM 797 O O . ARG A 1 94 ? 0.210 5.284 1.171 1.00 93.44 94 ARG A O 1
ATOM 804 N N . TYR A 1 95 ? -0.598 3.570 2.395 1.00 91.75 95 TYR A N 1
ATOM 805 C CA . TYR A 1 95 ? -1.885 4.165 2.714 1.00 91.75 95 TYR A CA 1
ATOM 806 C C . TYR A 1 95 ? -2.147 4.151 4.212 1.00 91.75 95 TYR A C 1
ATOM 808 O O . TYR A 1 95 ? -2.194 3.092 4.833 1.00 91.75 95 TYR A O 1
ATOM 816 N N . SER A 1 96 ? -2.331 5.336 4.778 1.00 93.75 96 SER A N 1
ATOM 817 C CA . SER A 1 96 ? -2.625 5.587 6.184 1.00 93.75 96 SER A CA 1
ATOM 818 C C . SER A 1 96 ? -3.870 6.482 6.264 1.00 93.75 96 SER A C 1
ATOM 820 O O . SER A 1 96 ? -3.738 7.697 6.122 1.00 93.75 96 SER A O 1
ATOM 822 N N . PRO A 1 97 ? -5.078 5.939 6.516 1.00 91.44 97 PRO A N 1
ATOM 823 C CA . PRO A 1 97 ? -6.317 6.729 6.554 1.00 91.44 97 PRO A CA 1
ATOM 824 C C . PRO A 1 97 ? -6.306 7.905 7.541 1.00 91.44 97 PRO A C 1
ATOM 826 O O . PRO A 1 97 ? -7.063 8.853 7.371 1.00 91.44 97 PRO A O 1
ATOM 829 N N . GLY A 1 98 ? -5.483 7.826 8.591 1.00 91.38 98 GLY A N 1
ATOM 830 C CA . GLY A 1 98 ? -5.342 8.879 9.599 1.00 91.38 98 GLY A CA 1
ATOM 831 C C . GLY A 1 98 ? -4.321 9.971 9.261 1.00 91.38 98 GLY A C 1
ATOM 832 O O . GLY A 1 98 ? -4.127 10.870 10.073 1.00 91.38 98 GLY A O 1
ATOM 833 N N . GLU A 1 99 ? -3.637 9.894 8.117 1.00 94.00 99 GLU A N 1
ATOM 834 C CA . GLU A 1 99 ? -2.656 10.894 7.677 1.00 94.00 99 GLU A CA 1
ATOM 835 C C . GLU A 1 99 ? -3.231 11.792 6.566 1.00 94.00 99 GLU A C 1
ATOM 837 O O . GLU A 1 99 ? -4.153 11.405 5.850 1.00 94.00 99 GLU A O 1
ATOM 842 N N . ASN A 1 100 ? -2.661 12.991 6.393 1.00 92.81 100 ASN A N 1
ATOM 843 C CA . ASN A 1 100 ? -2.973 13.890 5.280 1.00 92.81 100 ASN A CA 1
ATOM 844 C C . ASN A 1 100 ? -1.675 14.270 4.528 1.00 92.81 100 ASN A C 1
ATOM 846 O O . ASN A 1 100 ? -0.826 14.941 5.120 1.00 92.81 100 ASN A O 1
ATOM 850 N N . PRO A 1 101 ? -1.476 13.846 3.265 1.00 92.50 101 PRO A N 1
ATOM 851 C CA . PRO A 1 101 ? -2.362 12.985 2.479 1.00 92.50 101 PRO A CA 1
ATOM 852 C C . PRO A 1 101 ? -2.385 11.538 2.999 1.00 92.50 101 PRO A C 1
ATOM 854 O O . PRO A 1 101 ? -1.393 11.049 3.545 1.00 92.50 101 PRO A O 1
ATOM 857 N N . ALA A 1 102 ? -3.510 10.848 2.790 1.00 91.31 102 ALA A N 1
ATOM 858 C CA . ALA A 1 102 ? -3.684 9.459 3.222 1.00 91.31 102 ALA A CA 1
ATOM 859 C C . ALA A 1 102 ? -2.798 8.481 2.433 1.00 91.31 102 ALA A C 1
ATOM 861 O O . ALA A 1 102 ? -2.396 7.448 2.960 1.00 91.31 102 ALA A O 1
ATOM 862 N N . SER A 1 103 ? -2.469 8.807 1.183 1.00 91.25 103 SER A N 1
ATOM 863 C CA . SER A 1 103 ? -1.593 8.011 0.322 1.00 91.25 103 SER A CA 1
ATOM 864 C C . SER A 1 103 ? -0.238 8.686 0.145 1.00 91.25 103 SER A C 1
ATOM 866 O O . SER A 1 103 ? -0.159 9.896 -0.073 1.00 91.25 103 SER A O 1
ATOM 868 N N . LYS A 1 104 ? 0.833 7.892 0.200 1.00 92.31 104 LYS A N 1
ATOM 869 C CA . LYS A 1 104 ? 2.214 8.333 -0.028 1.00 92.31 104 LYS A CA 1
ATOM 870 C C . LYS A 1 104 ? 2.910 7.379 -0.989 1.00 92.31 104 LYS A C 1
ATOM 872 O O . LYS A 1 104 ? 2.854 6.164 -0.809 1.00 92.31 104 LYS A O 1
ATOM 877 N N . ILE A 1 105 ? 3.580 7.944 -1.988 1.00 91.75 105 ILE A N 1
ATOM 878 C CA . ILE A 1 105 ? 4.390 7.208 -2.961 1.00 91.75 105 ILE A CA 1
ATOM 879 C C . ILE A 1 105 ? 5.859 7.405 -2.596 1.00 91.75 105 ILE A C 1
ATOM 881 O O . ILE A 1 105 ? 6.296 8.529 -2.346 1.00 91.75 105 ILE A O 1
ATOM 885 N N . PHE A 1 106 ? 6.618 6.314 -2.596 1.00 92.00 106 PHE A N 1
ATOM 886 C CA . PHE A 1 106 ? 8.065 6.315 -2.410 1.00 92.00 106 PHE A CA 1
ATOM 887 C C . PHE A 1 106 ? 8.689 5.809 -3.715 1.00 92.00 106 PHE A C 1
ATOM 889 O O . PHE A 1 106 ? 8.684 4.606 -3.970 1.00 92.00 106 PHE A O 1
ATOM 896 N N . PRO A 1 107 ? 9.152 6.700 -4.605 1.00 87.69 107 PRO A N 1
ATOM 897 C CA . PRO A 1 107 ? 9.622 6.286 -5.920 1.00 87.69 107 PRO A CA 1
ATOM 898 C C . PRO A 1 107 ? 10.799 5.315 -5.813 1.00 87.69 107 PRO A C 1
ATOM 900 O O . PRO A 1 107 ? 11.794 5.605 -5.149 1.00 87.69 107 PRO A O 1
ATOM 903 N N . ILE A 1 108 ? 10.706 4.181 -6.509 1.00 84.94 108 ILE A N 1
ATOM 904 C CA . ILE A 1 108 ? 11.822 3.248 -6.674 1.00 84.94 108 ILE A CA 1
ATOM 905 C C . ILE A 1 108 ? 12.032 2.953 -8.158 1.00 84.94 108 ILE A C 1
ATOM 907 O O . ILE A 1 108 ? 11.085 2.917 -8.943 1.00 84.94 108 ILE A O 1
ATOM 911 N N . ALA A 1 109 ? 13.282 2.719 -8.559 1.00 79.56 109 ALA A N 1
ATOM 912 C CA . ALA A 1 109 ? 13.609 2.469 -9.958 1.00 79.56 109 ALA A CA 1
ATOM 913 C C . ALA A 1 109 ? 12.837 1.255 -10.516 1.00 79.56 109 ALA A C 1
ATOM 915 O O . ALA A 1 109 ? 12.873 0.149 -9.961 1.00 79.56 109 ALA A O 1
ATOM 916 N N . GLY A 1 110 ? 12.144 1.467 -11.637 1.00 74.94 110 GLY A N 1
ATOM 917 C CA . GLY A 1 110 ? 11.361 0.436 -12.319 1.00 74.94 110 GLY A CA 1
ATOM 918 C C . GLY A 1 110 ? 10.007 0.107 -11.681 1.00 74.94 110 GLY A C 1
ATOM 919 O O . GLY A 1 110 ? 9.390 -0.858 -12.117 1.00 74.94 110 GLY A O 1
ATOM 920 N N . ILE A 1 111 ? 9.539 0.869 -10.681 1.00 77.81 111 ILE A N 1
ATOM 921 C CA . ILE A 1 111 ? 8.136 0.857 -10.239 1.00 77.81 111 ILE A CA 1
ATOM 922 C C . ILE A 1 111 ? 7.571 2.268 -10.370 1.00 77.81 111 ILE A C 1
ATOM 924 O O . ILE A 1 111 ? 8.112 3.222 -9.818 1.00 77.81 111 ILE A O 1
ATOM 928 N N . HIS A 1 112 ? 6.447 2.375 -11.067 1.00 79.25 112 HIS A N 1
ATOM 929 C CA . HIS A 1 112 ? 5.635 3.579 -11.096 1.00 79.25 112 HIS A CA 1
ATOM 930 C C . HIS A 1 112 ? 4.275 3.243 -10.500 1.00 79.25 112 HIS A C 1
ATOM 932 O O . HIS A 1 112 ? 3.626 2.319 -10.988 1.00 79.25 112 HIS A O 1
ATOM 938 N N . VAL A 1 113 ? 3.906 3.968 -9.445 1.00 82.56 113 VAL A N 1
ATOM 939 C CA . VAL A 1 113 ? 2.625 3.846 -8.748 1.00 82.56 113 VAL A CA 1
ATOM 940 C C . VAL A 1 113 ? 1.756 5.006 -9.189 1.00 82.56 113 VAL A C 1
ATOM 942 O O . VAL A 1 113 ? 2.183 6.156 -9.082 1.00 82.56 113 VAL A O 1
ATOM 945 N N . ASP A 1 114 ? 0.544 4.711 -9.628 1.00 77.50 114 ASP A N 1
ATOM 946 C CA . ASP A 1 114 ? -0.463 5.714 -9.921 1.00 77.50 114 ASP A CA 1
ATOM 947 C C . ASP A 1 114 ? -1.667 5.491 -8.986 1.00 77.50 114 ASP A C 1
ATOM 949 O O . ASP A 1 114 ? -2.039 4.379 -8.616 1.00 77.50 114 ASP A O 1
ATOM 953 N N . VAL A 1 115 ? -2.143 6.599 -8.432 1.00 71.75 115 VAL A N 1
ATOM 954 C CA . VAL A 1 115 ? -3.121 6.651 -7.336 1.00 71.75 115 VAL A CA 1
ATOM 955 C C . VAL A 1 115 ? -4.412 7.311 -7.834 1.00 71.75 115 VAL A C 1
ATOM 957 O O . VAL A 1 115 ? -5.293 7.634 -7.041 1.00 71.75 115 VAL A O 1
ATOM 960 N N . SER A 1 116 ? -4.531 7.521 -9.150 1.00 65.00 116 SER A N 1
ATOM 961 C CA . SER A 1 116 ? -5.787 7.884 -9.791 1.00 65.00 116 SER A CA 1
ATOM 962 C C . SER A 1 116 ? -6.773 6.723 -9.643 1.00 65.00 116 SER A C 1
ATOM 964 O O . SER A 1 116 ? -6.490 5.581 -10.002 1.00 65.00 116 SER A O 1
ATOM 966 N N . ASN A 1 117 ? -7.891 7.022 -8.988 1.00 47.16 117 ASN A N 1
ATOM 967 C CA . ASN A 1 117 ? -8.951 6.086 -8.632 1.00 47.16 117 ASN A CA 1
ATOM 968 C C . ASN A 1 117 ? -10.121 6.228 -9.600 1.00 47.16 117 ASN A C 1
ATOM 970 O O . ASN A 1 117 ? -10.512 7.394 -9.841 1.00 47.16 117 ASN A O 1
#